Protein AF-A0A9Y2IPE3-F1 (afdb_monomer_lite)

Foldseek 3Di:
DDDDPDPPPPPPVVVVVVPLLVLLQVLLCVLQVQLVVLQVPDPDPVSSVVSNVVSLVVLVVVLVVVCVVPVSNSVSSVNSSVNSVVVSCVVVVVVVVD

pLDDT: mean 76.67, std 11.87, range [48.5, 91.19]

Radius of gyration: 20.06 Å; chains: 1; bounding box: 53×37×64 Å

Sequence (98 aa):
MQRSPETAHTPHLSRKAWVIPAAAAGFALFVAAGARVAAIFAESMMSGVALIGSWLILALGLAYAGTRLRPGLGAALFVGFAVGVLAVAFFGGMHMLT

Secondary structure (DSSP, 8-state):
----------THHHHHHHHHHHHHHHHHHHHHHHHHHHHHT-SSHHHHHHHHHHHHHHHHHHHHHHHHH-HHHHHHHHHHHHHHHHHHHHHHHHTT--

Structure (mmCIF, N/CA/C/O backbone):
data_AF-A0A9Y2IPE3-F1
#
_entry.id   AF-A0A9Y2IPE3-F1
#
loop_
_atom_site.group_PDB
_atom_site.id
_atom_site.type_symbol
_atom_site.label_atom_id
_atom_site.label_alt_id
_atom_site.label_comp_id
_atom_site.label_asym_id
_atom_site.label_entity_id
_atom_site.label_seq_id
_atom_site.pdbx_PDB_ins_code
_atom_site.Cartn_x
_atom_site.Cartn_y
_atom_site.Cartn_z
_atom_site.occupancy
_atom_site.B_iso_or_equiv
_atom_site.auth_seq_id
_atom_site.auth_comp_id
_atom_site.auth_asym_id
_atom_site.auth_atom_id
_atom_site.pdbx_PDB_model_num
ATOM 1 N N . MET A 1 1 ? -33.230 30.509 39.918 1.00 51.19 1 MET A N 1
ATOM 2 C CA . MET A 1 1 ? -33.333 29.372 38.978 1.00 51.19 1 MET A CA 1
ATOM 3 C C . MET A 1 1 ? -32.125 29.421 38.056 1.00 51.19 1 MET A C 1
ATOM 5 O O . MET A 1 1 ? -32.060 30.284 37.195 1.00 51.19 1 MET A O 1
ATOM 9 N N . GLN A 1 2 ? -31.119 28.591 38.328 1.00 56.72 2 GLN A N 1
ATOM 10 C CA . GLN A 1 2 ? -29.823 28.574 37.643 1.00 56.72 2 GLN A CA 1
ATOM 11 C C . GLN A 1 2 ? -29.561 27.142 37.158 1.00 56.72 2 GLN A C 1
ATOM 13 O O . GLN A 1 2 ? -29.484 26.244 37.993 1.00 56.72 2 GLN A O 1
ATOM 18 N N . ARG A 1 3 ? -29.427 26.939 35.841 1.00 48.50 3 ARG A N 1
ATOM 19 C CA . ARG A 1 3 ? -28.249 26.348 35.167 1.00 48.50 3 ARG A CA 1
ATOM 20 C C . ARG A 1 3 ? -28.544 26.070 33.684 1.00 48.50 3 ARG A C 1
ATOM 22 O O . ARG A 1 3 ? -29.369 25.237 33.335 1.00 48.50 3 ARG A O 1
ATOM 29 N N . SER A 1 4 ? -27.827 26.838 32.867 1.00 60.88 4 SER A N 1
ATOM 30 C CA . SER A 1 4 ? -27.322 26.598 31.510 1.00 60.88 4 SER A CA 1
ATOM 31 C C . SER A 1 4 ? -27.412 25.160 30.957 1.00 60.88 4 SER A C 1
ATOM 33 O O . SER A 1 4 ? -26.870 24.251 31.588 1.00 60.88 4 SER A O 1
ATOM 35 N N . PRO A 1 5 ? -27.942 24.944 29.734 1.00 54.19 5 PRO A N 1
ATOM 36 C CA . PRO A 1 5 ? -27.465 23.882 28.862 1.00 54.19 5 PRO A CA 1
ATOM 37 C C . PRO A 1 5 ? -26.178 24.372 28.191 1.00 54.19 5 PRO A C 1
ATOM 39 O O . PRO A 1 5 ? -26.173 24.953 27.106 1.00 54.19 5 PRO A O 1
ATOM 42 N N . GLU A 1 6 ? -25.077 24.172 28.905 1.00 55.03 6 GLU A N 1
ATOM 43 C CA . GLU A 1 6 ? -23.730 24.334 28.387 1.00 55.03 6 GLU A CA 1
ATOM 44 C C . GLU A 1 6 ? -23.573 23.399 27.184 1.00 55.03 6 GLU A C 1
ATOM 46 O O . GLU A 1 6 ? -23.723 22.180 27.277 1.00 55.03 6 GLU A O 1
ATOM 51 N N . THR A 1 7 ? -23.351 24.006 26.026 1.00 57.19 7 THR A N 1
ATOM 52 C CA . THR A 1 7 ? -23.038 23.353 24.764 1.00 57.19 7 THR A CA 1
ATOM 53 C C . THR A 1 7 ? -21.864 22.405 24.972 1.00 57.19 7 THR A C 1
ATOM 55 O O . THR A 1 7 ? -20.712 22.837 25.040 1.00 57.19 7 THR A O 1
ATOM 58 N N . ALA A 1 8 ? -22.157 21.108 25.068 1.00 53.72 8 ALA A N 1
ATOM 59 C CA . ALA A 1 8 ? -21.166 20.048 25.067 1.00 53.72 8 ALA A CA 1
ATOM 60 C C . ALA A 1 8 ? -20.487 20.011 23.691 1.00 53.72 8 ALA A C 1
ATOM 62 O O . ALA A 1 8 ? -20.832 19.230 22.807 1.00 53.72 8 ALA A O 1
ATOM 63 N N . HIS A 1 9 ? -19.505 20.888 23.498 1.00 58.38 9 HIS A N 1
ATOM 64 C CA . HIS A 1 9 ? -18.503 20.710 22.469 1.00 58.38 9 HIS A CA 1
ATOM 65 C C . HIS A 1 9 ? -17.796 19.391 22.799 1.00 58.38 9 HIS A C 1
ATOM 67 O O . HIS A 1 9 ? -17.067 19.293 23.783 1.00 58.38 9 HIS A O 1
ATOM 73 N N . THR A 1 10 ? -18.039 18.352 22.001 1.00 55.47 10 THR A N 1
ATOM 74 C CA . THR A 1 10 ? -17.353 17.058 22.089 1.00 55.47 10 THR A CA 1
ATOM 75 C C . THR A 1 10 ? -16.227 16.988 21.044 1.00 55.47 10 THR A C 1
ATOM 77 O O . THR A 1 10 ? -16.398 16.353 20.003 1.00 55.47 10 THR A O 1
ATOM 80 N N . PRO A 1 11 ? -15.047 17.604 21.268 1.00 54.19 11 PRO A N 1
ATOM 81 C CA . PRO A 1 11 ? -13.923 17.533 20.328 1.00 54.19 11 PRO A CA 1
ATOM 82 C C . PRO A 1 11 ? -13.225 16.158 20.301 1.00 54.19 11 PRO A C 1
ATOM 84 O O . PRO A 1 11 ? -12.369 15.914 19.451 1.00 54.19 11 PRO A O 1
ATOM 87 N N . HIS A 1 12 ? -13.567 15.235 21.206 1.00 52.03 12 HIS A N 1
ATOM 88 C CA . HIS A 1 12 ? -12.835 13.976 21.384 1.00 52.03 12 HIS A CA 1
ATOM 89 C C . HIS A 1 12 ? -13.197 12.875 20.367 1.00 52.03 12 HIS A C 1
ATOM 91 O O . HIS A 1 12 ? -12.368 12.002 20.105 1.00 52.03 12 HIS A O 1
ATOM 97 N N . LEU A 1 13 ? -14.386 12.921 19.751 1.00 56.47 13 LEU A N 1
ATOM 98 C CA . LEU A 1 13 ? -14.807 11.939 18.737 1.00 56.47 13 LEU A CA 1
ATOM 99 C C . LEU A 1 13 ? -14.195 12.216 17.351 1.00 56.47 13 LEU A C 1
ATOM 101 O O . LEU A 1 13 ? -13.925 11.282 16.599 1.00 56.47 13 LEU A O 1
ATOM 105 N N . SE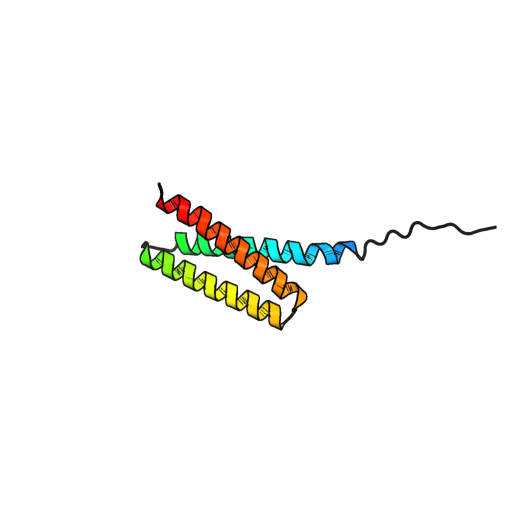R A 1 14 ? -13.891 13.482 17.044 1.00 59.31 14 SER A N 1
ATOM 106 C CA . SER A 1 14 ? -13.374 13.895 15.732 1.00 59.31 14 SER A CA 1
ATOM 107 C C . SER A 1 14 ? -11.956 13.374 15.466 1.00 59.31 14 SER A C 1
ATOM 109 O O . SER A 1 14 ? -11.696 12.813 14.406 1.00 59.31 14 SER A O 1
ATOM 111 N N . ARG A 1 15 ? -11.033 13.435 16.440 1.00 59.22 15 ARG A N 1
ATOM 112 C CA . ARG A 1 15 ? -9.629 13.038 16.200 1.00 59.22 15 ARG A CA 1
ATOM 113 C C . ARG A 1 15 ? -9.460 11.584 15.765 1.00 59.22 15 ARG A C 1
ATOM 115 O O . ARG A 1 15 ? -8.626 11.332 14.908 1.00 59.22 15 ARG A O 1
ATOM 122 N N . LYS A 1 16 ? -10.223 10.632 16.320 1.00 57.81 16 LYS A N 1
ATOM 123 C CA . LYS A 1 16 ? -10.091 9.203 15.968 1.00 57.81 16 LYS A CA 1
ATOM 124 C C . LYS A 1 16 ? -10.648 8.875 14.581 1.00 57.81 16 LYS A C 1
ATOM 126 O O . LYS A 1 16 ? -10.094 7.999 13.923 1.00 57.81 16 LYS A O 1
ATOM 131 N N . ALA A 1 17 ? -11.682 9.588 14.132 1.00 66.94 17 ALA A N 1
ATOM 132 C CA . ALA A 1 17 ? -12.302 9.362 12.827 1.00 66.94 17 ALA A CA 1
ATOM 133 C C . ALA A 1 17 ? -11.338 9.636 11.658 1.00 66.94 17 ALA A C 1
ATOM 135 O O . ALA A 1 17 ? -11.404 8.959 10.638 1.00 66.94 17 ALA A O 1
ATOM 136 N N . TRP A 1 18 ? -10.392 10.566 11.829 1.00 72.19 18 TRP A N 1
ATOM 137 C CA . TRP A 1 18 ? -9.428 10.935 10.787 1.00 72.19 18 TRP A CA 1
ATOM 138 C C . TRP A 1 18 ? -8.173 10.057 10.736 1.00 72.19 18 TRP A C 1
ATOM 140 O O . TRP A 1 18 ? -7.504 10.021 9.708 1.00 72.19 18 TRP A O 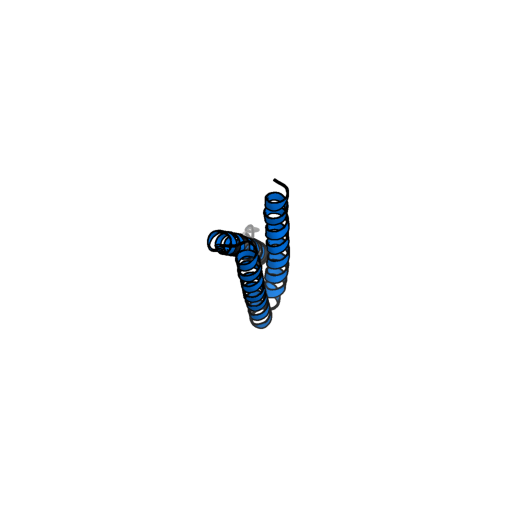1
ATOM 150 N N . VAL A 1 19 ? -7.847 9.315 11.800 1.00 76.44 19 VAL A N 1
ATOM 151 C CA . VAL A 1 19 ? -6.593 8.534 11.862 1.00 76.44 19 VAL A CA 1
ATOM 152 C C . VAL A 1 19 ? -6.576 7.400 10.838 1.00 76.44 19 VAL A C 1
ATOM 154 O O . VAL A 1 19 ? -5.544 7.132 10.235 1.00 76.44 19 VAL A O 1
ATOM 157 N N . ILE A 1 20 ? -7.716 6.746 10.628 1.00 78.12 20 ILE A N 1
ATOM 158 C CA . ILE A 1 20 ? -7.862 5.609 9.713 1.00 78.12 20 ILE A CA 1
ATOM 159 C C . ILE A 1 20 ? -7.708 6.046 8.242 1.00 78.12 20 ILE A C 1
ATOM 161 O O . ILE A 1 20 ? -6.831 5.504 7.566 1.00 78.12 20 ILE A O 1
ATOM 165 N N . PRO A 1 21 ? -8.469 7.038 7.731 1.00 77.31 21 PRO A N 1
ATOM 166 C CA . PRO A 1 21 ? -8.293 7.507 6.358 1.00 77.31 21 PRO A CA 1
ATOM 167 C C . PRO A 1 21 ? -6.933 8.183 6.142 1.00 77.31 21 PRO A C 1
ATOM 169 O O . PRO A 1 21 ? -6.329 7.985 5.091 1.00 77.31 21 PRO A O 1
ATOM 172 N N . ALA A 1 22 ? -6.400 8.912 7.131 1.00 81.62 22 ALA A N 1
ATOM 173 C CA . ALA A 1 22 ? -5.064 9.500 7.027 1.00 81.62 22 ALA A CA 1
ATOM 174 C C . ALA A 1 22 ? -3.965 8.428 6.948 1.00 81.62 22 ALA A C 1
ATOM 176 O O . ALA A 1 22 ? -3.032 8.570 6.161 1.00 81.62 22 ALA A O 1
ATOM 177 N N . ALA A 1 23 ? -4.086 7.336 7.711 1.00 80.88 23 ALA A N 1
ATOM 178 C CA . ALA A 1 23 ? -3.159 6.211 7.627 1.00 80.88 23 ALA A CA 1
ATOM 179 C C . ALA A 1 23 ? -3.239 5.508 6.264 1.00 80.88 23 ALA A C 1
ATOM 181 O O . ALA A 1 23 ? -2.201 5.203 5.686 1.00 80.88 23 ALA A O 1
ATOM 182 N N . ALA A 1 24 ? -4.445 5.303 5.723 1.00 82.12 24 ALA A N 1
ATOM 183 C CA . ALA A 1 24 ? -4.626 4.735 4.387 1.00 82.12 24 ALA A CA 1
ATOM 184 C C . ALA A 1 24 ? -4.002 5.625 3.300 1.00 82.12 24 ALA A C 1
ATOM 186 O O . ALA A 1 24 ? -3.236 5.140 2.470 1.00 82.12 24 ALA A O 1
ATOM 187 N N . ALA A 1 25 ? -4.277 6.932 3.335 1.00 85.06 25 ALA A N 1
ATOM 188 C CA . ALA A 1 25 ? -3.729 7.890 2.379 1.00 85.06 25 ALA A CA 1
ATOM 189 C C . ALA A 1 25 ? -2.199 7.990 2.486 1.00 85.06 25 ALA A C 1
ATOM 191 O O . ALA A 1 25 ? -1.501 7.928 1.476 1.00 85.06 25 ALA A O 1
ATOM 192 N N . GLY A 1 26 ? -1.664 8.072 3.707 1.00 84.94 26 GLY A N 1
ATOM 193 C CA . GLY A 1 26 ? -0.222 8.084 3.945 1.00 84.94 26 GLY A CA 1
ATOM 194 C C . GLY A 1 26 ? 0.455 6.809 3.445 1.00 84.94 26 GLY A C 1
ATOM 195 O O . GLY A 1 26 ? 1.514 6.875 2.824 1.00 84.94 26 GLY A O 1
ATOM 196 N N . PHE A 1 27 ? -0.179 5.651 3.641 1.00 85.88 27 PHE A N 1
ATOM 197 C CA . PHE A 1 27 ? 0.351 4.383 3.153 1.00 85.88 27 PHE A CA 1
ATOM 198 C C . PHE A 1 27 ? 0.284 4.261 1.626 1.00 85.88 27 PHE A C 1
ATOM 200 O O . PHE A 1 27 ? 1.232 3.781 1.011 1.00 85.88 27 PHE A O 1
ATOM 207 N N . ALA A 1 28 ? -0.782 4.761 0.997 1.00 84.94 28 ALA A N 1
ATOM 208 C CA . ALA A 1 28 ? -0.881 4.831 -0.459 1.00 84.94 28 ALA A CA 1
ATOM 209 C C . ALA A 1 28 ? 0.245 5.683 -1.062 1.00 84.94 28 ALA A C 1
ATOM 211 O O . ALA A 1 28 ? 0.900 5.264 -2.018 1.00 84.94 28 ALA A O 1
ATOM 212 N N . LEU A 1 29 ? 0.517 6.847 -0.462 1.00 88.38 29 LEU A N 1
ATOM 213 C CA . LEU A 1 29 ? 1.624 7.714 -0.865 1.00 88.38 29 LEU A CA 1
ATOM 214 C C . LEU A 1 29 ? 2.981 7.040 -0.655 1.00 88.38 29 LEU A C 1
ATOM 216 O O . LEU A 1 29 ? 3.843 7.144 -1.521 1.00 88.38 29 LEU A O 1
ATOM 220 N N . PHE A 1 30 ? 3.167 6.312 0.448 1.00 89.62 30 PHE A N 1
ATOM 221 C CA . PHE A 1 30 ? 4.391 5.553 0.712 1.00 89.62 30 PHE A CA 1
ATOM 222 C C . PHE A 1 30 ? 4.656 4.485 -0.361 1.00 89.62 30 PHE A C 1
ATOM 224 O O . PHE A 1 30 ? 5.770 4.385 -0.879 1.00 89.62 30 PHE A O 1
ATOM 231 N N . VAL A 1 31 ? 3.627 3.723 -0.741 1.00 88.94 31 VAL A N 1
ATOM 232 C CA . VAL A 1 31 ? 3.725 2.710 -1.801 1.00 88.94 31 VAL A CA 1
ATOM 233 C C . VAL A 1 31 ? 4.073 3.359 -3.140 1.00 88.94 31 VAL A C 1
ATOM 235 O O . VAL A 1 31 ? 5.018 2.922 -3.798 1.00 88.94 31 VAL A O 1
ATOM 238 N N . ALA A 1 32 ? 3.368 4.431 -3.512 1.00 84.88 32 ALA A N 1
ATOM 239 C CA . ALA A 1 32 ? 3.591 5.134 -4.773 1.00 84.88 32 ALA A CA 1
ATOM 240 C C . ALA A 1 32 ? 4.978 5.797 -4.846 1.00 84.88 32 ALA A C 1
ATOM 242 O O . ALA A 1 32 ? 5.681 5.660 -5.848 1.00 84.88 32 ALA A O 1
ATOM 243 N N . ALA A 1 33 ? 5.402 6.473 -3.774 1.00 85.88 33 ALA A N 1
ATOM 244 C CA . ALA A 1 33 ? 6.706 7.122 -3.696 1.00 85.88 33 ALA A CA 1
ATOM 245 C C . ALA A 1 33 ? 7.846 6.102 -3.770 1.00 85.88 33 ALA A C 1
ATOM 247 O O . ALA A 1 33 ? 8.781 6.285 -4.546 1.00 85.88 33 ALA A O 1
ATOM 248 N N . GLY A 1 34 ? 7.759 5.000 -3.022 1.00 83.50 34 GLY A N 1
ATOM 249 C CA . GLY A 1 34 ? 8.806 3.983 -3.043 1.00 83.50 34 GLY A CA 1
ATOM 250 C C . GLY A 1 34 ? 8.905 3.243 -4.379 1.00 83.50 34 GLY A C 1
ATOM 251 O O . GLY A 1 34 ? 10.011 2.994 -4.848 1.00 83.50 34 GLY A O 1
ATOM 252 N N . ALA A 1 35 ? 7.783 3.001 -5.065 1.00 82.19 35 ALA A N 1
ATOM 253 C CA . ALA A 1 35 ? 7.803 2.467 -6.427 1.00 82.19 35 ALA A CA 1
ATOM 254 C C . ALA A 1 35 ? 8.429 3.450 -7.435 1.00 82.19 35 ALA A C 1
ATOM 256 O O . ALA A 1 35 ? 9.163 3.035 -8.331 1.00 82.19 35 ALA A O 1
ATOM 257 N N . ARG A 1 36 ? 8.196 4.761 -7.274 1.00 82.12 36 ARG A N 1
ATOM 258 C CA . ARG A 1 36 ? 8.842 5.794 -8.098 1.00 82.12 36 ARG A CA 1
ATOM 259 C C . ARG A 1 36 ? 10.351 5.835 -7.866 1.00 82.12 36 ARG A C 1
ATOM 261 O O . ARG A 1 36 ? 11.103 5.911 -8.830 1.00 82.12 36 ARG A O 1
ATOM 268 N N . VAL A 1 37 ? 10.792 5.756 -6.611 1.00 82.19 37 VAL A N 1
ATOM 269 C CA . VAL A 1 37 ? 12.218 5.690 -6.259 1.00 82.19 37 VAL A CA 1
ATOM 270 C C . VAL A 1 37 ? 12.851 4.423 -6.838 1.00 82.19 37 VAL A C 1
ATOM 272 O O . VAL A 1 37 ? 13.871 4.514 -7.514 1.00 82.19 37 VAL A O 1
ATOM 275 N N . ALA A 1 38 ? 12.211 3.263 -6.672 1.00 80.62 38 ALA A N 1
ATOM 276 C CA . ALA A 1 38 ? 12.656 1.994 -7.250 1.00 80.62 38 ALA A CA 1
ATOM 277 C C . ALA A 1 38 ? 12.829 2.062 -8.779 1.00 80.62 38 ALA A C 1
ATOM 279 O O . ALA A 1 38 ? 13.787 1.506 -9.309 1.00 80.62 38 ALA A O 1
ATOM 280 N N . ALA A 1 39 ? 11.948 2.783 -9.478 1.00 76.31 39 ALA A N 1
ATOM 281 C CA . ALA A 1 39 ? 12.055 2.998 -10.918 1.00 76.31 39 ALA A CA 1
ATOM 282 C C . ALA A 1 39 ? 13.229 3.915 -11.319 1.00 76.31 39 ALA A C 1
ATOM 284 O O . ALA A 1 39 ? 13.818 3.704 -12.371 1.00 76.31 39 ALA A O 1
ATOM 285 N N . ILE A 1 40 ? 13.584 4.916 -10.502 1.00 81.44 40 ILE A N 1
ATOM 286 C CA . ILE A 1 40 ? 14.712 5.831 -10.779 1.00 81.44 40 ILE A CA 1
ATOM 287 C C . ILE A 1 40 ? 16.059 5.113 -10.632 1.00 81.44 40 ILE A C 1
ATOM 289 O O . ILE A 1 40 ? 16.976 5.361 -11.406 1.00 81.44 40 ILE A O 1
ATOM 293 N N . PHE A 1 41 ? 16.179 4.218 -9.650 1.00 79.62 41 PHE A N 1
ATOM 294 C CA . PHE A 1 41 ? 17.400 3.439 -9.414 1.00 79.62 41 PHE A CA 1
ATOM 295 C C . PHE A 1 41 ? 17.564 2.244 -10.368 1.00 79.62 41 PHE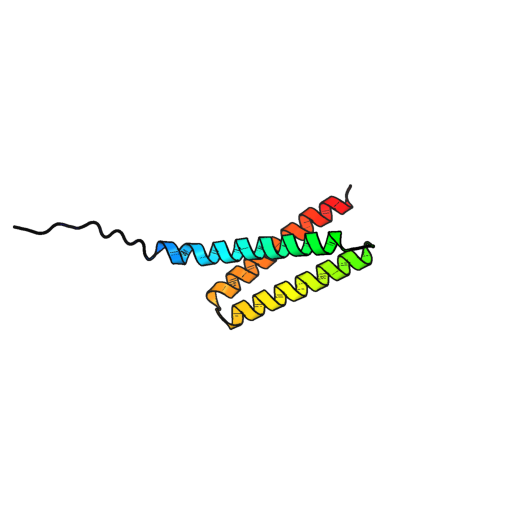 A C 1
ATOM 297 O O . PHE A 1 41 ? 18.540 1.501 -10.270 1.00 79.62 41 PHE A O 1
ATOM 304 N N . ALA A 1 42 ? 16.618 2.029 -11.281 1.00 78.50 42 ALA A N 1
ATOM 305 C CA . ALA A 1 42 ? 16.660 0.923 -12.216 1.00 78.50 42 ALA A CA 1
ATOM 306 C C . ALA A 1 42 ? 17.494 1.262 -13.457 1.00 78.50 42 ALA A C 1
ATOM 308 O O . ALA A 1 42 ? 17.088 2.065 -14.290 1.00 78.50 42 ALA A O 1
ATOM 309 N N . GLU A 1 43 ? 18.630 0.588 -13.623 1.00 77.25 43 GLU A N 1
ATOM 310 C CA . GLU A 1 43 ? 19.468 0.718 -14.829 1.00 77.25 43 GLU A CA 1
ATOM 311 C C . GLU A 1 43 ? 18.867 0.029 -16.070 1.00 77.25 43 GLU A C 1
ATOM 313 O O . GLU A 1 43 ? 19.273 0.295 -17.198 1.00 77.25 43 GLU A O 1
ATOM 318 N N . SER A 1 44 ? 17.894 -0.868 -15.884 1.00 78.50 44 SER A N 1
ATOM 319 C CA . SER A 1 44 ? 17.253 -1.628 -16.959 1.00 78.50 44 SER A CA 1
ATOM 320 C C . SER A 1 44 ? 15.769 -1.856 -16.663 1.00 78.50 44 SER A C 1
ATOM 322 O O . SER A 1 44 ? 15.358 -1.895 -15.502 1.00 78.50 44 SER A O 1
ATOM 324 N N . MET A 1 45 ? 14.952 -2.083 -17.699 1.00 74.69 45 MET A N 1
ATOM 325 C CA . MET A 1 45 ? 13.529 -2.423 -17.521 1.00 74.69 45 MET A CA 1
ATOM 326 C C . MET A 1 45 ? 13.333 -3.644 -16.607 1.00 74.69 45 MET A C 1
ATOM 328 O O . MET A 1 45 ? 12.447 -3.636 -15.753 1.00 74.69 45 MET A O 1
ATOM 332 N N . MET A 1 46 ? 14.182 -4.671 -16.735 1.00 80.38 46 MET A N 1
ATOM 333 C CA . MET A 1 46 ? 14.092 -5.885 -15.918 1.00 80.38 46 MET A CA 1
ATOM 334 C C . MET A 1 46 ? 14.427 -5.615 -14.444 1.00 80.38 46 MET A C 1
ATOM 336 O O . MET A 1 46 ? 13.704 -6.077 -13.559 1.00 80.38 46 MET A O 1
ATOM 340 N N . SER A 1 47 ? 15.476 -4.830 -14.166 1.00 82.25 47 SER A N 1
ATOM 341 C CA . SER A 1 47 ? 15.821 -4.447 -12.790 1.00 82.25 47 SER A CA 1
ATOM 342 C C . SER A 1 47 ? 14.771 -3.526 -12.166 1.00 82.25 47 SER A C 1
ATOM 344 O O . SER A 1 47 ? 14.491 -3.653 -10.976 1.00 82.25 47 SER A O 1
ATOM 346 N N . GLY A 1 48 ? 14.112 -2.677 -12.960 1.00 80.75 48 GLY A N 1
ATOM 347 C CA . GLY A 1 48 ? 13.021 -1.821 -12.491 1.00 80.75 48 GLY A CA 1
ATOM 348 C C . GLY A 1 48 ? 11.797 -2.607 -12.047 1.00 80.75 48 GLY A C 1
ATOM 349 O O . GLY A 1 48 ? 11.294 -2.386 -10.946 1.00 80.75 48 GLY A O 1
ATOM 350 N N . VAL A 1 49 ? 11.362 -3.585 -12.844 1.00 81.69 49 VAL A N 1
ATOM 351 C CA . VAL A 1 49 ? 10.255 -4.471 -12.455 1.00 81.69 49 VAL A CA 1
ATOM 352 C C . VAL A 1 49 ? 10.605 -5.258 -11.187 1.00 81.69 49 VAL A C 1
ATOM 354 O O . VAL A 1 49 ? 9.777 -5.351 -10.281 1.00 81.69 49 VAL A O 1
ATOM 357 N N . ALA A 1 50 ? 11.837 -5.766 -11.072 1.00 86.19 50 ALA A N 1
ATOM 358 C CA . ALA A 1 50 ? 12.286 -6.504 -9.891 1.00 86.19 50 ALA A CA 1
ATOM 359 C C . ALA A 1 50 ? 12.342 -5.635 -8.619 1.00 86.19 50 ALA A C 1
ATOM 361 O O . ALA A 1 50 ? 11.895 -6.072 -7.553 1.00 86.19 50 ALA A O 1
ATOM 362 N N . LEU A 1 51 ? 12.851 -4.403 -8.717 1.00 86.56 51 LEU A N 1
ATOM 363 C CA . LEU A 1 51 ? 12.914 -3.453 -7.602 1.00 86.56 51 LEU A CA 1
ATOM 364 C C . LEU A 1 51 ? 11.515 -3.018 -7.155 1.00 86.56 51 LEU A C 1
ATOM 366 O O . LEU A 1 51 ? 11.222 -3.045 -5.959 1.00 86.56 51 LEU A O 1
ATOM 370 N N . ILE A 1 52 ? 10.631 -2.683 -8.101 1.00 86.12 52 ILE A N 1
ATOM 371 C CA . ILE A 1 52 ? 9.238 -2.327 -7.800 1.00 86.12 52 ILE A CA 1
ATOM 372 C C . ILE A 1 52 ? 8.524 -3.520 -7.157 1.00 86.12 52 ILE A C 1
ATOM 374 O O . ILE A 1 52 ? 7.892 -3.363 -6.115 1.00 86.12 52 ILE A O 1
ATOM 378 N N . GLY A 1 53 ? 8.659 -4.723 -7.721 1.00 85.44 53 GLY A N 1
ATOM 379 C CA . GLY A 1 53 ? 8.062 -5.938 -7.165 1.00 85.44 53 GLY A CA 1
ATOM 380 C C . GLY A 1 53 ? 8.544 -6.235 -5.742 1.00 85.44 53 GLY A C 1
ATOM 381 O O . GLY A 1 53 ? 7.729 -6.478 -4.853 1.00 85.44 53 GLY A O 1
ATOM 382 N N . SER A 1 54 ? 9.852 -6.129 -5.493 1.00 88.56 54 SER A N 1
ATOM 383 C CA . SER A 1 54 ? 10.434 -6.322 -4.156 1.00 88.56 54 SER A CA 1
ATOM 384 C C . SER A 1 54 ? 9.918 -5.285 -3.154 1.00 88.56 54 SER A C 1
ATOM 386 O O . SER A 1 54 ? 9.586 -5.627 -2.018 1.00 88.56 54 SER A O 1
ATOM 388 N N . TRP A 1 55 ? 9.781 -4.027 -3.582 1.00 90.25 55 TRP A N 1
ATOM 389 C CA . TRP A 1 55 ? 9.203 -2.964 -2.764 1.00 90.25 55 TRP A CA 1
ATOM 390 C C . TRP A 1 55 ? 7.737 -3.232 -2.410 1.00 90.25 55 TRP A C 1
ATOM 392 O O . TRP A 1 55 ? 7.340 -3.070 -1.256 1.00 90.25 55 TRP A O 1
ATOM 402 N N . LEU A 1 56 ? 6.932 -3.684 -3.375 1.00 87.56 56 LEU A N 1
ATOM 403 C CA . LEU A 1 56 ? 5.529 -4.027 -3.139 1.00 87.56 56 LEU A CA 1
ATOM 404 C C . LEU A 1 56 ? 5.382 -5.179 -2.143 1.00 87.56 56 LEU A C 1
ATOM 406 O O . LEU A 1 56 ? 4.527 -5.108 -1.262 1.00 87.56 56 LEU A O 1
ATOM 410 N N . ILE A 1 57 ? 6.237 -6.202 -2.231 1.00 91.19 57 ILE A N 1
ATOM 411 C CA . ILE A 1 57 ? 6.268 -7.305 -1.258 1.00 91.19 57 ILE A CA 1
ATOM 412 C C . ILE A 1 57 ? 6.611 -6.777 0.141 1.00 91.19 57 ILE A C 1
ATOM 414 O O . ILE A 1 57 ? 5.958 -7.148 1.118 1.00 91.19 57 ILE A O 1
ATOM 418 N N . LEU A 1 58 ? 7.588 -5.872 0.248 1.00 89.31 58 LEU A N 1
ATOM 419 C CA . LEU A 1 58 ? 7.976 -5.263 1.521 1.00 89.31 58 LEU A CA 1
ATOM 420 C C . LEU A 1 58 ? 6.842 -4.418 2.119 1.00 89.31 58 LEU A C 1
ATOM 422 O O . LEU A 1 58 ? 6.526 -4.558 3.302 1.00 89.31 58 LEU A O 1
ATOM 426 N N . ALA A 1 59 ? 6.181 -3.591 1.308 1.00 88.38 59 ALA A N 1
ATOM 427 C CA . ALA A 1 59 ? 5.030 -2.803 1.738 1.00 88.38 59 ALA A CA 1
ATOM 428 C C . ALA A 1 59 ? 3.849 -3.695 2.158 1.00 88.38 59 ALA A C 1
ATOM 430 O O . ALA A 1 59 ? 3.209 -3.430 3.176 1.00 88.38 59 ALA A O 1
ATOM 431 N N . LEU A 1 60 ? 3.597 -4.794 1.446 1.00 87.75 60 LEU A N 1
ATOM 432 C CA . LEU A 1 60 ? 2.575 -5.766 1.828 1.00 87.75 60 LEU A CA 1
ATOM 433 C C . LEU A 1 60 ? 2.900 -6.433 3.174 1.00 87.75 60 LEU A C 1
ATOM 435 O O . LEU A 1 60 ? 2.026 -6.547 4.036 1.00 87.75 60 LEU A O 1
ATOM 439 N N . GLY A 1 61 ? 4.163 -6.809 3.394 1.00 88.25 61 GLY A N 1
ATOM 440 C CA . GLY A 1 61 ? 4.641 -7.316 4.681 1.00 88.25 61 GLY A CA 1
ATOM 441 C C . GLY A 1 61 ? 4.450 -6.306 5.816 1.00 88.25 61 GLY A C 1
ATOM 442 O O . GLY A 1 61 ? 4.025 -6.679 6.910 1.00 88.25 61 GLY A O 1
ATOM 443 N N . LEU A 1 62 ? 4.680 -5.016 5.550 1.00 85.94 62 LEU A N 1
ATOM 444 C CA . LEU A 1 62 ? 4.470 -3.943 6.523 1.00 85.94 62 LEU A CA 1
ATOM 445 C C . LEU A 1 62 ? 2.983 -3.743 6.852 1.00 85.94 62 LEU A C 1
ATOM 447 O O . LEU A 1 62 ? 2.624 -3.599 8.022 1.00 85.94 62 LEU A O 1
ATOM 451 N N . ALA A 1 63 ? 2.107 -3.799 5.845 1.00 83.50 63 ALA A N 1
ATOM 452 C CA . ALA A 1 63 ? 0.660 -3.766 6.045 1.00 83.50 63 ALA A CA 1
ATOM 453 C C . ALA A 1 63 ? 0.181 -4.966 6.882 1.00 83.50 63 ALA A C 1
ATOM 455 O O . ALA A 1 63 ? -0.613 -4.789 7.807 1.00 83.50 63 ALA A O 1
ATOM 456 N N . TYR A 1 64 ? 0.713 -6.165 6.624 1.00 84.81 64 TYR A N 1
ATOM 457 C CA . TYR A 1 64 ? 0.418 -7.375 7.398 1.00 84.81 64 TYR A CA 1
ATOM 458 C C . TYR A 1 64 ? 0.961 -7.323 8.838 1.00 84.81 64 TYR A C 1
ATOM 460 O O . TYR A 1 64 ? 0.294 -7.731 9.787 1.00 84.81 64 TYR A O 1
ATOM 468 N N . ALA A 1 65 ? 2.152 -6.766 9.059 1.00 85.25 65 ALA A N 1
ATOM 469 C CA . ALA A 1 65 ? 2.632 -6.501 10.415 1.00 85.25 65 ALA A CA 1
ATOM 470 C C . ALA A 1 65 ? 1.709 -5.500 11.141 1.00 85.25 65 ALA A C 1
ATOM 472 O O . ALA A 1 65 ? 1.370 -5.685 12.313 1.00 85.25 65 ALA A O 1
ATOM 473 N N . GLY A 1 66 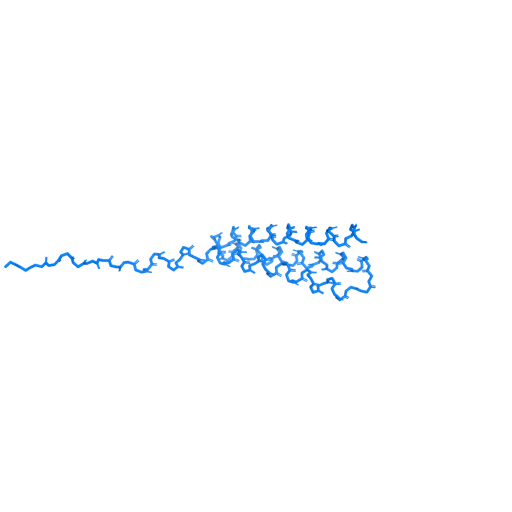? 1.238 -4.479 10.418 1.00 79.62 66 GLY A N 1
ATOM 474 C CA . GLY A 1 66 ? 0.276 -3.496 10.907 1.00 79.62 66 GLY A CA 1
ATOM 475 C C . GLY A 1 66 ? -1.079 -4.098 11.292 1.00 79.62 66 GLY A C 1
ATOM 476 O O . GLY A 1 66 ? -1.610 -3.739 12.345 1.00 79.62 66 GLY A O 1
ATOM 477 N N . THR A 1 67 ? -1.620 -5.048 10.515 1.00 80.38 67 THR A N 1
ATOM 478 C CA . THR A 1 67 ? -2.866 -5.757 10.875 1.00 80.38 67 THR A CA 1
ATOM 479 C C . THR A 1 67 ? -2.708 -6.560 12.159 1.00 80.38 67 THR A C 1
ATOM 481 O O . THR A 1 67 ? -3.619 -6.554 12.986 1.00 80.38 67 THR A O 1
ATOM 484 N N . ARG A 1 68 ? -1.550 -7.204 12.361 1.00 81.69 68 ARG A N 1
ATOM 485 C CA . ARG A 1 68 ? -1.286 -8.016 13.555 1.00 81.69 68 ARG A CA 1
ATOM 486 C C . ARG A 1 68 ? -1.167 -7.175 14.826 1.00 81.69 68 ARG A C 1
ATOM 488 O O . ARG A 1 68 ? -1.591 -7.619 15.887 1.00 81.69 68 ARG A O 1
ATOM 495 N N . LEU A 1 69 ? -0.604 -5.969 14.727 1.00 81.62 69 LEU A N 1
ATOM 496 C CA . LEU A 1 69 ? -0.456 -5.056 15.866 1.00 81.62 69 LEU A CA 1
ATOM 497 C C . LEU A 1 69 ? -1.751 -4.298 16.177 1.00 81.62 69 LEU A C 1
ATOM 499 O O . LEU A 1 69 ? -2.095 -4.110 17.343 1.00 81.62 69 LEU A O 1
ATOM 503 N N . ARG A 1 70 ? -2.467 -3.839 15.145 1.00 79.44 70 ARG A N 1
ATOM 504 C CA . ARG A 1 70 ? -3.708 -3.064 15.275 1.00 79.44 70 ARG A CA 1
ATOM 505 C C . ARG A 1 70 ? -4.686 -3.436 14.149 1.00 79.44 70 ARG A C 1
ATOM 507 O O . ARG A 1 70 ? -4.643 -2.816 13.083 1.00 79.44 70 ARG A O 1
ATOM 514 N N . PRO A 1 71 ? -5.635 -4.362 14.386 1.00 71.94 71 PRO A N 1
ATOM 515 C CA . PRO A 1 71 ? -6.536 -4.864 13.342 1.00 71.94 71 PRO A CA 1
ATOM 516 C C . PRO A 1 71 ? -7.380 -3.766 12.673 1.00 71.94 71 PRO A C 1
ATOM 518 O O . PRO A 1 71 ? -7.570 -3.795 11.460 1.00 71.94 71 PRO A O 1
ATOM 521 N N . GLY A 1 72 ? -7.798 -2.737 13.423 1.00 73.12 72 GLY A N 1
ATOM 522 C CA . GLY A 1 72 ? -8.545 -1.597 12.869 1.00 73.12 72 GLY A CA 1
ATOM 523 C C . GLY A 1 72 ? -7.736 -0.683 11.934 1.00 73.12 72 GLY A C 1
ATOM 524 O O . GLY A 1 72 ? -8.310 -0.050 11.056 1.00 73.12 72 GLY A O 1
ATOM 525 N N . LEU A 1 73 ? -6.409 -0.623 12.089 1.00 75.94 73 LEU A N 1
ATOM 526 C CA . LEU A 1 73 ? -5.523 0.110 11.173 1.00 75.94 73 LEU A CA 1
ATOM 527 C C . LEU A 1 73 ? -5.072 -0.766 10.008 1.00 75.94 73 LEU A C 1
ATOM 529 O O . LEU A 1 73 ? -4.888 -0.267 8.906 1.00 75.94 73 LEU A O 1
ATOM 533 N N . GLY A 1 74 ? -4.951 -2.070 10.234 1.00 77.50 74 GLY A N 1
ATOM 534 C CA . GLY A 1 74 ? -4.572 -3.031 9.212 1.00 77.50 74 GLY A CA 1
ATOM 535 C C . GLY A 1 74 ? -5.448 -2.988 7.961 1.00 77.50 74 GLY A C 1
ATOM 536 O O . GLY A 1 74 ? -4.923 -2.920 6.854 1.00 77.50 74 GLY A O 1
ATOM 537 N N . ALA A 1 75 ? -6.774 -2.949 8.126 1.00 78.06 75 ALA A N 1
ATOM 538 C CA . ALA A 1 75 ? -7.695 -2.815 6.995 1.00 78.06 75 ALA A CA 1
ATOM 539 C C . ALA A 1 75 ? -7.445 -1.520 6.197 1.00 78.06 75 ALA A C 1
ATOM 541 O O . ALA A 1 75 ? -7.429 -1.536 4.969 1.00 78.06 75 ALA A O 1
ATOM 542 N N . ALA A 1 76 ? -7.170 -0.412 6.887 1.00 79.50 76 ALA A N 1
ATOM 543 C CA . ALA A 1 76 ? -6.858 0.869 6.258 1.00 79.50 76 ALA A CA 1
ATOM 544 C C . ALA A 1 76 ? -5.525 0.844 5.499 1.00 79.50 76 ALA A C 1
ATOM 546 O O . ALA A 1 76 ? -5.431 1.398 4.408 1.00 79.50 76 ALA A O 1
ATOM 547 N N . LEU A 1 77 ? -4.512 0.161 6.041 1.00 82.44 77 LEU A N 1
ATOM 548 C CA . LEU A 1 77 ? -3.228 -0.043 5.368 1.00 82.44 77 LEU A CA 1
ATOM 549 C C . LEU A 1 77 ? -3.383 -0.909 4.115 1.00 82.44 77 LEU A C 1
ATOM 551 O O . LEU A 1 77 ? -2.772 -0.601 3.100 1.00 82.44 77 LEU A O 1
ATOM 555 N N . PHE A 1 78 ? -4.237 -1.935 4.144 1.00 84.50 78 PHE A N 1
ATOM 556 C CA . PHE A 1 78 ? -4.556 -2.741 2.961 1.00 84.50 78 PHE A CA 1
ATOM 557 C C . PHE A 1 78 ? -5.260 -1.927 1.872 1.00 84.50 78 PHE A C 1
ATOM 559 O O . PHE A 1 78 ? -4.896 -2.025 0.701 1.00 84.50 78 PHE A O 1
ATOM 566 N N . VAL A 1 79 ? -6.231 -1.088 2.247 1.00 86.38 79 VAL A N 1
ATOM 567 C CA . VAL A 1 79 ? -6.889 -0.171 1.303 1.00 86.38 79 VAL A CA 1
ATOM 568 C C . VAL A 1 79 ? -5.876 0.823 0.732 1.00 86.38 79 VAL A C 1
ATOM 570 O O . VAL A 1 79 ? -5.808 0.997 -0.482 1.00 86.38 79 VAL A O 1
ATOM 573 N N . GLY A 1 80 ? -5.036 1.419 1.582 1.00 82.50 80 GLY A N 1
ATOM 574 C CA . GLY A 1 80 ? -3.955 2.307 1.154 1.00 82.50 80 GLY A CA 1
ATOM 575 C C . GLY A 1 80 ? -2.971 1.619 0.206 1.00 82.50 80 GLY A C 1
ATOM 576 O O . GLY A 1 80 ? -2.613 2.180 -0.825 1.00 82.50 80 GLY A O 1
ATOM 577 N N . PHE A 1 81 ? -2.593 0.375 0.501 1.00 88.56 81 PHE A N 1
ATOM 578 C CA . PHE A 1 81 ? -1.732 -0.439 -0.352 1.00 88.56 81 PHE A CA 1
ATOM 579 C C . PHE A 1 81 ? -2.355 -0.654 -1.729 1.00 88.56 81 PHE A C 1
ATOM 581 O O . PHE A 1 81 ? -1.710 -0.377 -2.734 1.00 88.56 81 PHE A O 1
ATOM 588 N N . ALA A 1 82 ? -3.616 -1.093 -1.779 1.00 87.12 82 ALA A N 1
ATOM 589 C CA . ALA A 1 82 ? -4.324 -1.336 -3.030 1.00 87.12 82 ALA A CA 1
ATOM 590 C C . ALA A 1 82 ? -4.415 -0.065 -3.888 1.00 87.12 82 ALA A C 1
ATOM 592 O O . ALA A 1 82 ? -4.115 -0.109 -5.079 1.00 87.12 82 ALA A O 1
ATOM 593 N N . VAL A 1 83 ? -4.754 1.078 -3.278 1.00 88.81 83 VAL A N 1
ATOM 594 C CA . VAL A 1 83 ? -4.792 2.383 -3.962 1.00 88.81 83 VAL A CA 1
ATOM 595 C C . VAL A 1 83 ? -3.405 2.781 -4.473 1.00 88.81 83 VAL A C 1
ATOM 597 O O . VAL A 1 83 ? -3.275 3.216 -5.616 1.00 88.81 83 VAL A O 1
ATOM 600 N N . GLY A 1 84 ? -2.360 2.597 -3.662 1.00 83.06 84 GLY A N 1
ATOM 601 C CA . GLY A 1 84 ? -0.977 2.870 -4.053 1.00 83.06 84 GLY A CA 1
ATOM 602 C C . GLY A 1 84 ? -0.516 2.004 -5.228 1.00 83.06 84 GLY A C 1
ATOM 603 O O . GLY A 1 84 ? 0.044 2.527 -6.185 1.00 83.06 84 GLY A O 1
ATOM 604 N N . VAL A 1 85 ? -0.808 0.701 -5.207 1.00 86.62 85 VAL A N 1
ATOM 605 C CA . VAL A 1 85 ? -0.516 -0.223 -6.317 1.00 86.62 85 VAL A CA 1
ATOM 606 C C . VAL A 1 85 ? -1.254 0.193 -7.588 1.00 86.62 85 VAL A C 1
ATOM 608 O O . VAL A 1 85 ? -0.643 0.225 -8.653 1.00 86.62 85 VAL A O 1
ATOM 611 N N . LEU 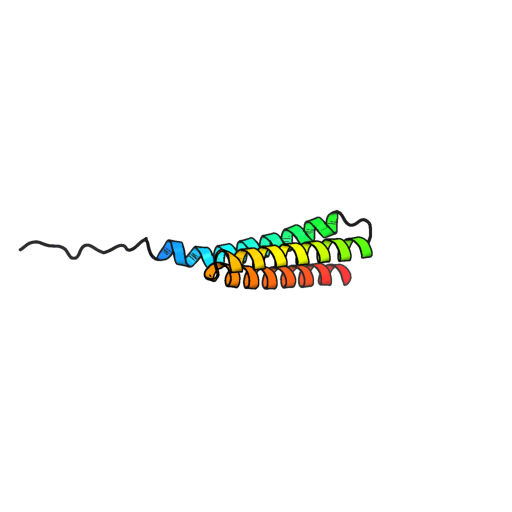A 1 86 ? -2.535 0.558 -7.486 1.00 87.06 86 LEU A N 1
ATOM 612 C CA . LEU A 1 86 ? -3.318 1.071 -8.613 1.00 87.06 86 LEU A CA 1
ATOM 613 C C . LEU A 1 86 ? -2.689 2.330 -9.214 1.00 87.06 86 LEU A C 1
ATOM 615 O O . LEU A 1 86 ? -2.566 2.424 -10.432 1.00 87.06 86 LEU A O 1
ATOM 619 N N . ALA A 1 87 ? -2.240 3.268 -8.376 1.00 85.06 87 ALA A N 1
ATOM 620 C CA . ALA A 1 87 ? -1.539 4.459 -8.840 1.00 85.06 87 ALA A CA 1
ATOM 621 C C . ALA A 1 87 ? -0.229 4.094 -9.557 1.00 85.06 87 ALA A C 1
ATOM 623 O O . ALA A 1 87 ? 0.025 4.582 -10.655 1.00 85.06 87 ALA A O 1
ATOM 624 N N . VAL A 1 88 ? 0.579 3.194 -8.989 1.00 83.69 88 VAL A N 1
ATOM 625 C CA . VAL A 1 88 ? 1.828 2.726 -9.614 1.00 83.69 88 VAL A CA 1
ATOM 626 C C . VAL A 1 88 ? 1.563 2.054 -10.957 1.00 83.69 88 VAL A C 1
ATOM 628 O O . VAL A 1 88 ? 2.258 2.350 -11.924 1.00 83.69 88 VAL A O 1
ATOM 631 N N . ALA A 1 89 ? 0.548 1.195 -11.045 1.00 83.00 89 ALA A N 1
ATOM 632 C CA . ALA A 1 89 ? 0.170 0.529 -12.285 1.00 83.00 89 ALA A CA 1
ATOM 633 C C . ALA A 1 89 ? -0.333 1.527 -13.338 1.00 83.00 89 ALA A C 1
ATOM 635 O O . ALA A 1 89 ? 0.042 1.428 -14.501 1.00 83.00 89 ALA A O 1
ATOM 636 N N . PHE A 1 90 ? -1.132 2.516 -12.932 1.00 83.44 90 PHE A N 1
ATOM 637 C CA . PHE A 1 90 ? -1.659 3.538 -13.832 1.00 83.44 90 PHE A CA 1
ATOM 638 C C . PHE A 1 90 ? -0.545 4.443 -14.373 1.00 83.44 90 PHE A C 1
ATOM 640 O O . PHE A 1 90 ? -0.384 4.578 -15.582 1.00 83.44 90 PHE A O 1
ATOM 647 N N . PHE A 1 91 ? 0.280 5.017 -13.494 1.00 77.25 91 PHE A N 1
ATOM 648 C CA . PHE A 1 91 ? 1.378 5.899 -13.901 1.00 77.25 91 PHE A CA 1
ATOM 649 C C . PHE A 1 91 ? 2.519 5.148 -14.595 1.00 77.25 91 PHE A C 1
ATOM 651 O O . PHE A 1 91 ? 3.070 5.649 -15.572 1.00 77.25 91 PHE A O 1
ATOM 658 N N . GLY A 1 92 ? 2.864 3.948 -14.126 1.00 71.06 92 GLY A N 1
ATOM 659 C CA . GLY A 1 92 ? 3.864 3.090 -14.761 1.00 71.06 92 GLY A CA 1
ATOM 660 C C . GLY A 1 92 ? 3.407 2.576 -16.126 1.00 71.06 92 GLY A C 1
ATOM 661 O O . GLY A 1 92 ? 4.183 2.610 -17.076 1.00 71.06 92 GLY A O 1
ATOM 662 N N . GLY A 1 93 ? 2.137 2.177 -16.249 1.00 66.69 93 GLY A N 1
ATOM 663 C CA . GLY A 1 93 ? 1.538 1.734 -17.508 1.00 66.69 93 GLY A CA 1
ATOM 664 C C . GLY A 1 93 ? 1.451 2.848 -18.551 1.00 66.69 93 GLY A C 1
ATOM 665 O O . GLY A 1 93 ? 1.799 2.621 -19.706 1.00 66.69 93 GLY A O 1
ATOM 666 N N . MET A 1 94 ? 1.083 4.072 -18.150 1.00 65.69 94 MET A N 1
ATOM 667 C CA . MET A 1 9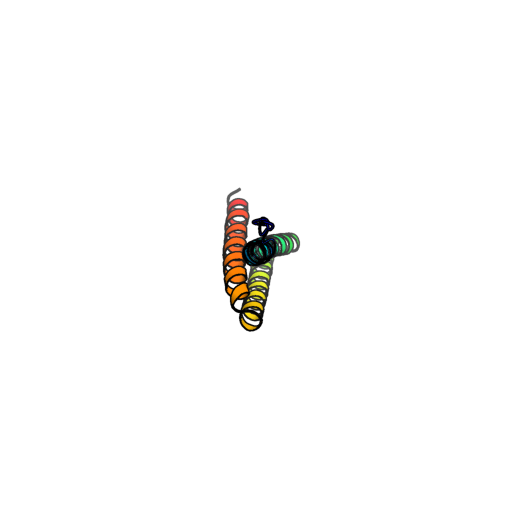4 ? 1.104 5.230 -19.056 1.00 65.69 94 MET A CA 1
ATOM 668 C C . MET A 1 94 ? 2.510 5.535 -19.593 1.00 65.69 94 MET A C 1
ATOM 670 O O . MET A 1 94 ? 2.641 5.918 -20.748 1.00 65.69 94 MET A O 1
ATOM 674 N N . HIS A 1 95 ? 3.559 5.321 -18.794 1.00 59.78 95 HIS A N 1
ATOM 675 C CA . HIS A 1 95 ? 4.947 5.575 -19.196 1.00 59.78 95 HIS A CA 1
ATOM 676 C C . HIS A 1 95 ? 5.510 4.537 -20.186 1.00 59.78 95 HIS A C 1
ATOM 678 O O . HIS A 1 95 ? 6.564 4.767 -20.770 1.00 59.78 95 HIS A O 1
ATOM 684 N N . MET A 1 96 ? 4.851 3.383 -20.353 1.00 55.88 96 MET A N 1
ATOM 685 C CA . MET A 1 96 ? 5.220 2.368 -21.353 1.00 55.88 96 MET A CA 1
ATOM 686 C C . MET A 1 96 ? 4.482 2.543 -22.689 1.00 55.88 96 MET A C 1
ATOM 688 O O . MET A 1 96 ? 4.826 1.875 -23.660 1.00 55.88 96 MET A O 1
ATOM 692 N N . LEU A 1 97 ? 3.460 3.404 -22.739 1.00 55.97 97 LEU A N 1
ATOM 693 C CA . LEU A 1 97 ? 2.641 3.658 -23.931 1.00 55.97 97 LEU A CA 1
ATOM 694 C C . LEU A 1 97 ? 3.091 4.893 -24.735 1.00 55.97 97 LEU A C 1
ATOM 696 O O . LEU A 1 97 ? 2.520 5.158 -25.792 1.00 55.97 97 LEU A O 1
ATOM 700 N N . THR A 1 98 ? 4.084 5.637 -24.243 1.00 48.91 98 THR A N 1
ATOM 701 C CA . THR A 1 98 ? 4.708 6.807 -24.890 1.00 48.91 98 THR A CA 1
ATOM 702 C C . THR A 1 98 ? 6.147 6.508 -25.255 1.00 48.91 98 THR A C 1
ATOM 704 O O . THR A 1 98 ? 6.542 6.839 -26.391 1.00 48.91 98 THR A O 1
#

Organism: NCBI:txid715471